Protein AF-A0A2N5A779-F1 (afdb_monomer)

Mean predicted aligned error: 3.65 Å

Structure (mmCIF, N/CA/C/O backbone):
data_AF-A0A2N5A779-F1
#
_entry.id   AF-A0A2N5A779-F1
#
loop_
_atom_site.group_PDB
_atom_site.id
_atom_site.type_symbol
_atom_site.label_atom_id
_atom_site.label_alt_id
_atom_site.label_comp_id
_atom_site.label_asym_id
_atom_site.label_entity_id
_atom_site.label_seq_id
_atom_site.pdbx_PDB_ins_code
_atom_site.Cartn_x
_atom_site.Cartn_y
_atom_site.Cartn_z
_atom_site.occupancy
_atom_site.B_iso_or_equiv
_atom_site.auth_seq_id
_atom_site.auth_comp_id
_atom_site.auth_asym_id
_atom_site.auth_atom_id
_atom_site.pdbx_PDB_model_num
ATOM 1 N N . GLN A 1 1 ? -14.803 5.044 4.676 1.00 62.34 1 GLN A N 1
ATOM 2 C CA . GLN A 1 1 ? -13.613 5.433 3.878 1.00 62.34 1 GLN A CA 1
ATOM 3 C C . GLN A 1 1 ? -13.031 6.813 4.233 1.00 62.34 1 GLN A C 1
ATOM 5 O O . GLN A 1 1 ? -11.917 7.092 3.811 1.00 62.34 1 GLN A O 1
ATOM 10 N N . GLN A 1 2 ? -13.690 7.650 5.054 1.00 71.69 2 GLN A N 1
ATOM 11 C CA . GLN A 1 2 ? -13.154 8.960 5.483 1.00 71.69 2 GLN A CA 1
ATOM 12 C C . GLN A 1 2 ? -11.762 8.905 6.137 1.00 71.69 2 GLN A C 1
ATOM 14 O O . GLN A 1 2 ? -10.953 9.789 5.884 1.00 71.69 2 GLN A O 1
ATOM 19 N N . ALA A 1 3 ? -11.450 7.861 6.913 1.00 72.38 3 ALA A N 1
ATOM 20 C CA . ALA A 1 3 ? -10.140 7.712 7.557 1.00 72.38 3 ALA A CA 1
ATOM 21 C C . ALA A 1 3 ? -8.968 7.649 6.557 1.00 72.38 3 ALA A C 1
ATOM 23 O O . ALA A 1 3 ? -7.880 8.123 6.858 1.00 72.38 3 ALA A O 1
ATOM 24 N N . VAL A 1 4 ? -9.198 7.110 5.355 1.00 78.62 4 VAL A N 1
ATOM 25 C CA . VAL A 1 4 ? -8.193 7.039 4.282 1.00 78.62 4 VAL A CA 1
ATOM 26 C C . VAL A 1 4 ? -8.003 8.412 3.642 1.00 78.62 4 VAL A C 1
ATOM 28 O O . VAL A 1 4 ? -6.877 8.860 3.464 1.00 78.62 4 VAL A O 1
ATOM 31 N N . ALA A 1 5 ? -9.101 9.109 3.338 1.00 79.38 5 ALA A N 1
ATOM 32 C CA . ALA A 1 5 ? -9.054 10.448 2.748 1.00 79.38 5 ALA A CA 1
ATOM 33 C C . ALA A 1 5 ? -8.415 11.487 3.689 1.00 79.38 5 ALA A C 1
ATOM 35 O O . ALA A 1 5 ? -7.771 12.420 3.225 1.00 79.38 5 ALA A O 1
ATOM 36 N N . ALA A 1 6 ? -8.575 11.308 5.003 1.00 82.06 6 ALA A N 1
ATOM 37 C CA . ALA A 1 6 ? -8.008 12.184 6.025 1.00 82.06 6 ALA A CA 1
ATOM 38 C C . ALA A 1 6 ? -6.580 11.802 6.456 1.00 82.06 6 ALA A C 1
ATOM 40 O O . ALA A 1 6 ? -5.964 12.536 7.228 1.00 82.06 6 ALA A O 1
ATOM 41 N N . SER A 1 7 ? -6.042 10.661 6.013 1.00 83.56 7 SER A N 1
ATOM 42 C CA . SER A 1 7 ? -4.712 10.234 6.443 1.00 83.56 7 SER A CA 1
ATOM 43 C C . SER A 1 7 ? -3.615 10.970 5.677 1.00 83.56 7 SER A C 1
ATOM 45 O O . SER A 1 7 ? -3.708 11.166 4.460 1.00 83.56 7 SER A O 1
ATOM 47 N N . ALA A 1 8 ? -2.516 11.254 6.376 1.00 85.69 8 ALA A N 1
ATOM 48 C CA . ALA A 1 8 ? -1.261 11.628 5.738 1.00 85.69 8 ALA A CA 1
ATOM 49 C C . ALA A 1 8 ? -0.793 10.541 4.751 1.00 85.69 8 ALA A C 1
ATOM 51 O O . ALA A 1 8 ? -1.135 9.362 4.895 1.00 85.69 8 ALA A O 1
ATOM 52 N N . GLU A 1 9 ? -0.010 10.949 3.751 1.00 88.12 9 GLU A N 1
ATOM 53 C CA . GLU A 1 9 ? 0.617 10.035 2.794 1.00 88.12 9 GLU A CA 1
ATOM 54 C C . GLU A 1 9 ? 1.673 9.128 3.452 1.00 88.12 9 GLU A C 1
ATOM 56 O O . GLU A 1 9 ? 2.060 9.304 4.609 1.00 88.12 9 GLU A O 1
ATOM 61 N N . GLY A 1 10 ? 2.135 8.120 2.709 1.00 87.56 10 GLY A N 1
ATOM 62 C CA . GLY A 1 10 ? 3.113 7.147 3.192 1.00 87.56 10 GLY A CA 1
ATOM 63 C C . GLY A 1 10 ? 2.503 6.080 4.105 1.00 87.56 10 GLY A C 1
ATOM 64 O O . GLY A 1 10 ? 1.430 5.544 3.829 1.00 87.56 10 GLY A O 1
ATOM 65 N N . GLU A 1 11 ? 3.199 5.731 5.188 1.00 88.75 11 GLU A N 1
ATOM 66 C CA . GLU A 1 11 ? 2.823 4.610 6.064 1.00 88.75 11 GLU A CA 1
ATOM 67 C C . GLU A 1 11 ? 1.453 4.801 6.740 1.00 88.75 11 GLU A C 1
ATOM 69 O O . GLU A 1 11 ? 0.693 3.844 6.894 1.00 88.75 11 GLU A O 1
ATOM 74 N N . ALA A 1 12 ? 1.092 6.040 7.090 1.00 90.75 12 ALA A N 1
ATOM 75 C CA . ALA A 1 12 ? -0.202 6.346 7.701 1.00 90.75 12 ALA A CA 1
ATOM 76 C C . ALA A 1 12 ? -1.376 6.002 6.768 1.00 90.75 12 ALA A C 1
ATOM 78 O O . ALA A 1 12 ? -2.374 5.433 7.215 1.00 90.75 12 ALA A O 1
ATOM 79 N N . ARG A 1 13 ? -1.232 6.271 5.463 1.00 92.88 13 ARG A N 1
ATOM 80 C CA . ARG A 1 13 ? -2.219 5.895 4.443 1.00 92.88 13 ARG A CA 1
ATOM 81 C C . ARG A 1 13 ? -2.353 4.386 4.306 1.00 92.88 13 ARG A C 1
ATOM 83 O O . ARG A 1 13 ? -3.472 3.888 4.206 1.00 92.88 13 ARG A O 1
ATOM 90 N N . VAL A 1 14 ? -1.241 3.654 4.348 1.00 93.44 14 VAL A N 1
ATOM 91 C CA . VAL A 1 14 ? -1.256 2.185 4.299 1.00 93.44 14 VAL A CA 1
ATOM 92 C C . VAL A 1 14 ? -1.989 1.617 5.512 1.00 93.44 14 VAL A C 1
ATOM 94 O O . VAL A 1 14 ? -2.888 0.798 5.348 1.00 93.44 14 VAL A O 1
ATOM 97 N N . LYS A 1 15 ? -1.689 2.106 6.719 1.00 91.12 15 LYS A N 1
ATOM 98 C CA . LYS A 1 15 ? -2.382 1.690 7.949 1.00 91.12 15 LYS A CA 1
ATOM 99 C C . LYS A 1 15 ? -3.883 1.989 7.902 1.00 91.12 15 LYS A C 1
ATOM 101 O O . LYS A 1 15 ? -4.683 1.128 8.256 1.00 91.12 15 LYS A O 1
ATOM 106 N N . ALA A 1 16 ? -4.277 3.165 7.409 1.00 92.94 16 ALA A N 1
ATOM 107 C CA . ALA A 1 16 ? -5.686 3.525 7.257 1.00 92.94 16 ALA A CA 1
ATOM 108 C C . ALA A 1 16 ? -6.428 2.623 6.251 1.00 92.94 16 ALA A C 1
ATOM 110 O O . ALA A 1 16 ? -7.584 2.273 6.481 1.00 92.94 16 ALA A O 1
ATOM 111 N N . LEU A 1 17 ? -5.770 2.230 5.152 1.00 94.06 17 LEU A N 1
ATOM 112 C CA . LEU A 1 17 ? -6.323 1.300 4.161 1.00 94.06 17 LEU A CA 1
ATOM 113 C C . LEU A 1 17 ? -6.469 -0.115 4.719 1.00 94.06 17 LEU A C 1
ATOM 115 O O . LEU A 1 17 ? -7.532 -0.716 4.583 1.00 94.06 17 LEU A O 1
ATOM 119 N N . LEU A 1 18 ? -5.424 -0.631 5.369 1.00 94.81 18 LEU A N 1
ATOM 120 C CA . LEU A 1 18 ? -5.443 -1.969 5.959 1.00 94.81 18 LEU A CA 1
ATOM 121 C C . LEU A 1 18 ? -6.466 -2.081 7.097 1.00 94.81 18 LEU A C 1
ATOM 123 O O . LEU A 1 18 ? -7.024 -3.150 7.302 1.00 94.81 18 LEU A O 1
ATOM 127 N N . GLY A 1 19 ? -6.795 -0.978 7.774 1.00 92.81 19 GLY A N 1
ATOM 128 C CA . GLY A 1 19 ? -7.858 -0.933 8.781 1.00 92.81 19 GLY A CA 1
ATOM 129 C C . GLY A 1 19 ? -9.285 -1.128 8.243 1.00 92.81 19 GLY A C 1
ATOM 130 O O . GLY A 1 19 ? -10.224 -1.169 9.036 1.00 92.81 19 GLY A O 1
ATOM 131 N N . ILE A 1 20 ? -9.493 -1.239 6.923 1.00 94.12 20 ILE A N 1
ATOM 132 C CA . ILE A 1 20 ? -10.811 -1.555 6.356 1.00 94.12 20 ILE A CA 1
ATOM 133 C C . ILE A 1 20 ? -11.077 -3.058 6.513 1.00 94.12 20 ILE A C 1
ATOM 135 O O . ILE A 1 20 ? -10.785 -3.857 5.621 1.00 94.12 20 ILE A O 1
ATOM 139 N N . GLU A 1 21 ? -11.677 -3.429 7.643 1.00 93.31 21 GLU A N 1
ATOM 140 C CA . GLU A 1 21 ? -11.952 -4.824 8.015 1.00 93.31 21 GLU A CA 1
ATOM 141 C C . GLU A 1 21 ? -12.753 -5.585 6.948 1.00 93.31 21 GLU A C 1
ATOM 143 O O . GLU A 1 21 ? -12.425 -6.721 6.625 1.00 93.31 21 GLU A O 1
ATOM 148 N N . ALA A 1 22 ? -13.743 -4.948 6.317 1.00 95.88 22 ALA A N 1
ATOM 149 C CA . ALA A 1 22 ? -14.543 -5.580 5.265 1.00 95.88 22 ALA A CA 1
ATOM 150 C C . ALA A 1 22 ? -13.733 -5.997 4.014 1.00 95.88 22 ALA A C 1
ATOM 152 O O . ALA A 1 22 ? -14.242 -6.752 3.191 1.00 95.88 22 ALA A O 1
ATOM 153 N N . ILE A 1 23 ? -12.501 -5.496 3.851 1.00 93.94 23 ILE A N 1
ATOM 154 C CA . ILE A 1 23 ? -11.603 -5.832 2.733 1.00 93.94 23 ILE A CA 1
ATOM 155 C C . ILE A 1 23 ? -10.461 -6.736 3.208 1.00 93.94 23 ILE A C 1
ATOM 157 O O . ILE A 1 23 ? -10.150 -7.728 2.553 1.00 93.94 23 ILE A O 1
ATOM 161 N N . PHE A 1 24 ? -9.825 -6.394 4.331 1.00 94.69 24 PHE A N 1
ATOM 162 C CA . PHE A 1 24 ? -8.579 -7.031 4.777 1.00 94.69 24 PHE A CA 1
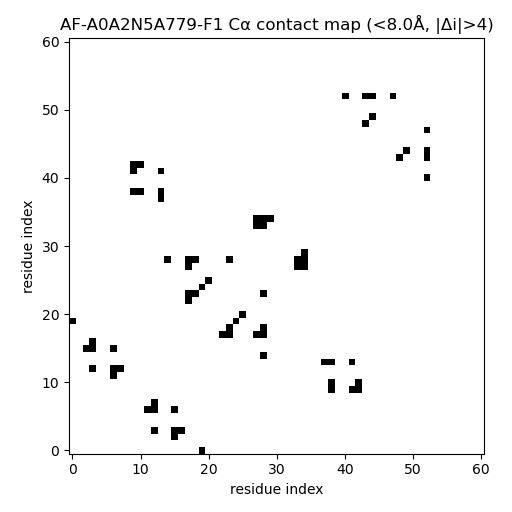ATOM 163 C C . PHE A 1 24 ? -8.741 -7.947 5.999 1.00 94.69 24 PHE A C 1
ATOM 165 O O . PHE A 1 24 ? -7.791 -8.631 6.389 1.00 94.69 24 PHE A O 1
ATOM 172 N N . GLY A 1 25 ? -9.932 -7.981 6.601 1.00 94.69 25 GLY A N 1
ATOM 173 C CA . GLY A 1 25 ? -10.194 -8.663 7.863 1.00 94.69 25 GLY A CA 1
ATOM 174 C C . GLY A 1 25 ? -9.347 -8.114 9.013 1.00 94.69 25 GLY A C 1
ATOM 175 O O . GLY A 1 25 ? -8.765 -7.033 8.935 1.00 94.69 25 GLY A O 1
ATOM 176 N N . LEU A 1 26 ? -9.257 -8.892 10.091 1.00 95.38 26 LEU A N 1
ATOM 177 C CA . LEU A 1 26 ? -8.496 -8.521 11.290 1.00 95.38 26 LEU A CA 1
ATOM 178 C C . LEU A 1 26 ? -7.068 -9.083 11.302 1.00 95.38 26 LEU A C 1
ATOM 180 O O . LEU A 1 26 ? -6.226 -8.598 12.054 1.00 95.38 26 LEU A O 1
ATOM 184 N N . ALA A 1 27 ? -6.788 -10.107 10.490 1.00 96.38 27 ALA A N 1
ATOM 185 C CA . ALA A 1 27 ? -5.512 -10.821 10.517 1.00 96.38 27 ALA A CA 1
ATOM 186 C C . ALA A 1 27 ? -4.396 -10.074 9.771 1.00 96.38 27 ALA A C 1
ATOM 188 O O . ALA A 1 27 ? -3.307 -9.891 10.307 1.00 96.38 27 ALA A O 1
ATOM 189 N N . LEU A 1 28 ? -4.660 -9.612 8.545 1.00 95.19 28 LEU A N 1
ATOM 190 C CA . LEU A 1 28 ? -3.634 -8.999 7.695 1.00 95.19 28 LEU A CA 1
ATOM 191 C C . LEU A 1 28 ? -3.013 -7.718 8.284 1.00 95.19 28 LEU A C 1
ATOM 193 O O . LEU A 1 28 ? -1.790 -7.591 8.222 1.00 95.19 28 LEU A O 1
ATOM 197 N N . PRO A 1 29 ? -3.774 -6.791 8.901 1.00 95.06 29 PRO A N 1
ATOM 198 C CA . PRO A 1 29 ? -3.193 -5.589 9.509 1.00 95.06 29 PRO A CA 1
ATOM 199 C C . PRO A 1 29 ? -2.290 -5.885 10.714 1.00 95.06 29 PRO A C 1
ATOM 201 O O . PRO A 1 29 ? -1.501 -5.028 11.105 1.00 95.06 29 PRO A O 1
ATOM 204 N N . GLN A 1 30 ? -2.408 -7.081 11.300 1.00 95.00 30 GLN A N 1
ATOM 205 C CA . GLN A 1 30 ? -1.604 -7.526 12.437 1.00 95.00 30 GLN A CA 1
ATOM 206 C C . GLN A 1 30 ? -0.360 -8.316 12.020 1.00 95.00 30 GLN A C 1
ATOM 208 O O . GLN A 1 30 ? 0.492 -8.561 12.866 1.00 95.00 30 GLN A O 1
ATOM 213 N N . GLU A 1 31 ? -0.225 -8.693 10.744 1.00 97.56 31 GLU A N 1
ATOM 214 C CA . GLU A 1 31 ? 0.907 -9.483 10.263 1.00 97.56 31 GLU A CA 1
ATOM 215 C C . GLU A 1 31 ? 2.062 -8.572 9.801 1.00 97.56 31 GLU A C 1
ATOM 217 O O . GLU A 1 31 ? 1.982 -7.974 8.718 1.00 97.56 31 GLU A O 1
ATOM 222 N N . PRO A 1 32 ? 3.174 -8.456 10.560 1.00 95.25 32 PRO A N 1
ATOM 223 C CA . PRO A 1 32 ? 4.206 -7.458 10.284 1.00 95.25 32 PRO A CA 1
ATOM 224 C C . PRO A 1 32 ? 4.876 -7.646 8.923 1.00 95.25 32 PRO A C 1
ATOM 226 O O . PRO A 1 32 ? 5.213 -6.662 8.256 1.00 95.25 32 PRO A O 1
ATOM 229 N N . ARG A 1 33 ? 5.038 -8.896 8.464 1.00 96.75 33 ARG A N 1
ATOM 230 C CA . ARG A 1 33 ? 5.612 -9.179 7.143 1.00 96.75 33 ARG A CA 1
ATOM 231 C C . ARG A 1 33 ? 4.727 -8.630 6.029 1.00 96.75 33 ARG A C 1
ATOM 233 O O . ARG A 1 33 ? 5.236 -8.051 5.070 1.00 96.75 33 ARG A O 1
ATOM 240 N N . PHE A 1 34 ? 3.413 -8.792 6.166 1.00 96.00 34 PHE A N 1
ATOM 241 C CA . PHE A 1 34 ? 2.441 -8.284 5.207 1.00 96.00 34 PHE A CA 1
ATOM 242 C C . PHE A 1 34 ? 2.426 -6.753 5.200 1.00 96.00 34 PHE A C 1
ATOM 244 O O . PHE A 1 34 ? 2.613 -6.145 4.146 1.00 96.00 34 PHE A O 1
ATOM 251 N N . VAL A 1 35 ? 2.301 -6.125 6.374 1.00 95.75 35 VAL A N 1
ATOM 252 C CA . VAL A 1 35 ? 2.280 -4.659 6.503 1.00 95.75 35 VAL A CA 1
ATOM 253 C C . VAL A 1 35 ? 3.554 -4.036 5.925 1.00 95.75 35 VAL A C 1
ATOM 255 O O . VAL A 1 35 ? 3.480 -3.061 5.173 1.00 95.75 35 VAL A O 1
ATOM 258 N N . SER A 1 36 ? 4.72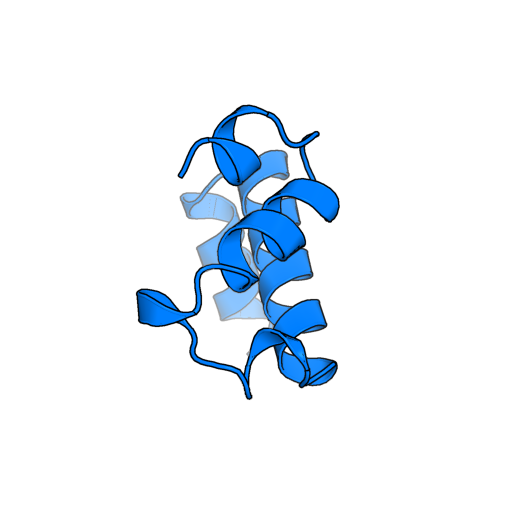1 -4.621 6.206 1.00 96.19 36 SER A N 1
ATOM 259 C CA . SER A 1 36 ? 6.002 -4.158 5.664 1.00 96.19 36 SER A CA 1
ATOM 260 C C . SER A 1 36 ? 6.072 -4.299 4.139 1.00 96.19 36 SER A C 1
ATOM 262 O O . SER A 1 36 ? 6.481 -3.366 3.444 1.00 96.19 36 SER A O 1
ATOM 264 N N . ALA A 1 37 ? 5.621 -5.428 3.583 1.00 96.56 37 ALA A N 1
ATOM 265 C CA . ALA A 1 37 ? 5.599 -5.637 2.137 1.00 96.56 37 ALA A CA 1
ATOM 266 C C . ALA A 1 37 ? 4.684 -4.632 1.417 1.00 96.56 37 ALA A C 1
ATOM 268 O O . ALA A 1 37 ? 5.117 -3.995 0.454 1.00 96.56 37 ALA A O 1
ATOM 269 N N . VAL A 1 38 ? 3.461 -4.428 1.917 1.00 96.75 38 VAL A N 1
ATOM 270 C CA . VAL A 1 38 ? 2.505 -3.466 1.344 1.00 96.75 38 VAL A CA 1
ATOM 271 C C . VAL A 1 38 ? 3.030 -2.036 1.464 1.00 96.75 38 VAL A C 1
ATOM 273 O O . VAL A 1 38 ? 2.959 -1.276 0.499 1.00 96.75 38 VAL A O 1
ATOM 276 N N . THR A 1 39 ? 3.618 -1.674 2.608 1.00 96.31 39 THR A N 1
ATOM 277 C CA . THR A 1 39 ? 4.190 -0.334 2.813 1.00 96.31 39 THR A CA 1
ATOM 278 C C . THR A 1 39 ? 5.329 -0.054 1.837 1.00 96.31 39 THR A C 1
ATOM 280 O O . THR A 1 39 ? 5.339 0.997 1.196 1.00 96.31 39 THR A O 1
A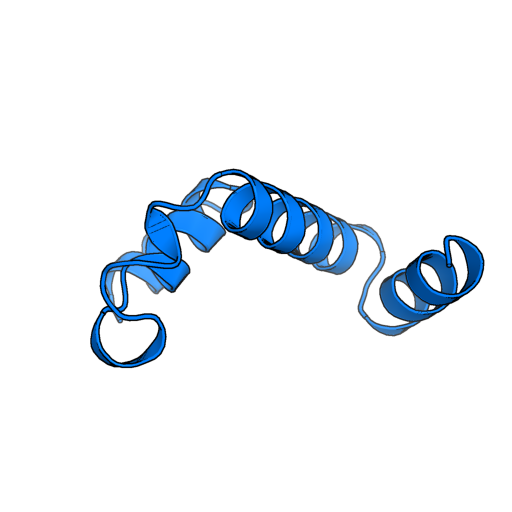TOM 283 N N . ARG A 1 40 ? 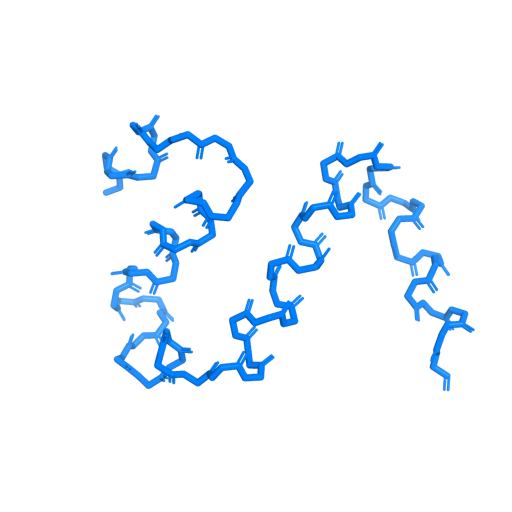6.259 -1.003 1.654 1.00 96.25 40 ARG A N 1
ATOM 284 C CA . ARG A 1 40 ? 7.352 -0.856 0.679 1.00 96.25 40 ARG A CA 1
ATOM 285 C C . ARG A 1 40 ? 6.827 -0.695 -0.745 1.00 96.25 40 ARG A C 1
ATOM 287 O O . ARG A 1 40 ? 7.284 0.199 -1.456 1.00 96.25 40 ARG A O 1
ATOM 294 N N . ALA A 1 41 ? 5.851 -1.513 -1.142 1.00 96.88 41 ALA A N 1
ATOM 295 C CA . ALA A 1 41 ? 5.239 -1.418 -2.463 1.00 96.88 41 ALA A CA 1
ATOM 296 C C . ALA A 1 41 ? 4.551 -0.059 -2.668 1.00 96.88 41 ALA A C 1
ATOM 298 O O . ALA A 1 41 ? 4.777 0.592 -3.685 1.00 96.88 41 ALA A O 1
ATOM 299 N N . TYR A 1 42 ? 3.781 0.415 -1.685 1.00 96.75 42 TYR A N 1
ATOM 300 C CA . TYR A 1 42 ? 3.100 1.710 -1.747 1.00 96.75 42 TYR A CA 1
ATOM 301 C C . TYR A 1 42 ? 4.075 2.886 -1.891 1.00 96.75 42 TYR A C 1
ATOM 303 O O . TYR A 1 42 ? 3.892 3.745 -2.753 1.00 96.75 42 TYR A O 1
ATOM 311 N N . LEU A 1 43 ? 5.147 2.905 -1.094 1.00 95.75 43 LEU A N 1
ATOM 312 C CA . LEU A 1 43 ? 6.170 3.951 -1.171 1.00 95.75 43 LEU A CA 1
ATOM 313 C C . LEU A 1 43 ? 6.924 3.922 -2.504 1.00 95.75 43 LEU A C 1
ATOM 315 O O . LEU A 1 43 ? 7.226 4.978 -3.061 1.00 95.75 43 LEU A O 1
ATOM 319 N N . ALA A 1 44 ? 7.200 2.732 -3.046 1.00 96.50 44 ALA A N 1
ATOM 320 C CA . ALA A 1 44 ? 7.774 2.610 -4.379 1.00 96.50 44 ALA A CA 1
ATOM 321 C C . ALA A 1 44 ? 6.815 3.182 -5.433 1.00 96.50 44 ALA A C 1
ATOM 323 O O . ALA A 1 44 ? 7.232 4.019 -6.228 1.00 96.50 44 ALA A O 1
ATOM 324 N N . LEU A 1 45 ? 5.532 2.810 -5.396 1.00 96.88 45 LEU A N 1
ATOM 325 C CA . LEU A 1 45 ? 4.522 3.326 -6.325 1.00 96.88 45 LEU A CA 1
ATOM 326 C C . LEU A 1 45 ? 4.432 4.856 -6.288 1.00 96.88 45 LEU A C 1
ATOM 328 O O . LEU A 1 45 ? 4.391 5.478 -7.346 1.00 96.88 45 LEU A O 1
ATOM 332 N N . GLN A 1 46 ? 4.463 5.464 -5.098 1.00 95.19 46 GLN A N 1
ATOM 333 C CA . GLN A 1 46 ? 4.482 6.924 -4.960 1.00 95.19 46 GLN A CA 1
ATOM 334 C C . GLN A 1 46 ? 5.736 7.563 -5.560 1.00 95.19 46 GLN A C 1
ATOM 336 O O . GLN A 1 46 ? 5.645 8.595 -6.217 1.00 95.19 46 GLN A O 1
ATOM 341 N N . ARG A 1 47 ? 6.908 6.965 -5.329 1.00 95.94 47 ARG A N 1
ATOM 342 C CA . ARG A 1 47 ? 8.193 7.561 -5.709 1.00 95.94 47 ARG A CA 1
ATOM 343 C C . ARG A 1 47 ? 8.507 7.426 -7.196 1.00 95.94 47 ARG A C 1
ATOM 345 O O . ARG A 1 47 ? 9.034 8.364 -7.783 1.00 95.94 47 ARG A O 1
ATOM 352 N N . GLN A 1 48 ? 8.266 6.253 -7.782 1.00 96.00 48 GLN A N 1
ATOM 353 C CA . GLN A 1 48 ? 8.724 5.925 -9.142 1.00 96.00 48 GLN A CA 1
ATOM 354 C C . GLN A 1 48 ? 7.594 5.528 -10.105 1.00 96.00 48 GLN A C 1
ATOM 356 O O . GLN A 1 48 ? 7.851 5.277 -11.281 1.00 96.00 48 GLN A O 1
ATOM 361 N N . GLY A 1 49 ? 6.340 5.511 -9.642 1.00 97.19 49 GLY A N 1
ATOM 362 C CA . GLY A 1 49 ? 5.181 5.163 -10.459 1.00 97.19 49 GLY A CA 1
ATOM 363 C C . GLY A 1 49 ? 5.068 3.668 -10.776 1.00 97.19 49 GLY A C 1
ATOM 364 O O . GLY A 1 49 ? 6.018 2.893 -10.665 1.00 97.19 49 GLY A O 1
ATOM 365 N N . ALA A 1 50 ? 3.879 3.257 -11.226 1.00 97.38 50 ALA A N 1
ATOM 366 C CA . ALA A 1 50 ? 3.525 1.844 -11.391 1.00 97.38 50 ALA A CA 1
ATOM 367 C C . ALA A 1 50 ? 4.477 1.064 -12.313 1.00 97.38 50 ALA A C 1
ATOM 369 O O . ALA A 1 50 ? 4.971 0.004 -11.931 1.00 97.38 50 ALA A O 1
ATOM 370 N N . LYS A 1 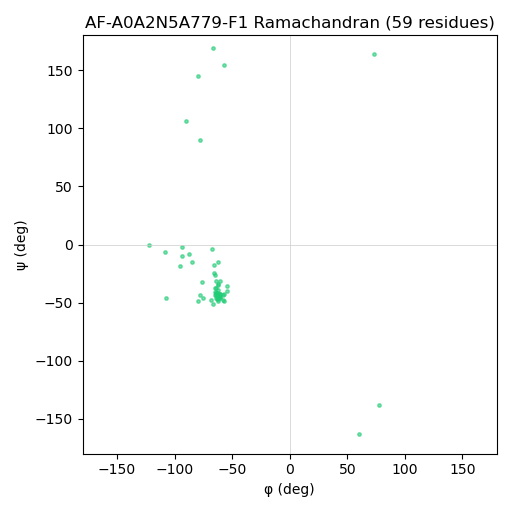51 ? 4.782 1.599 -13.504 1.00 98.06 51 LYS A N 1
ATOM 371 C CA . LYS A 1 51 ? 5.633 0.916 -14.494 1.00 98.06 51 LYS A CA 1
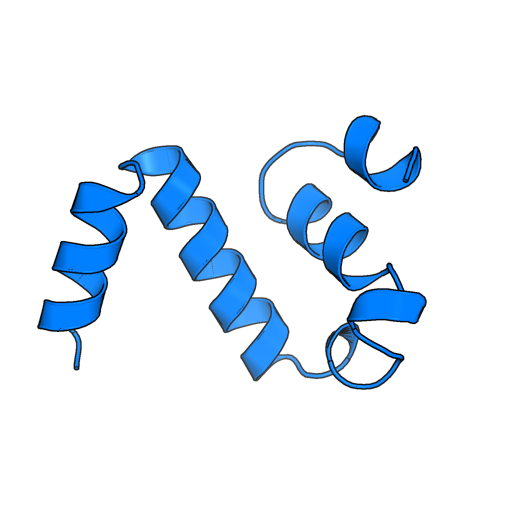ATOM 372 C C . LYS A 1 51 ? 7.018 0.587 -13.931 1.00 98.06 51 LYS A C 1
ATOM 374 O O . LYS A 1 51 ? 7.486 -0.539 -14.079 1.00 98.06 51 LYS A O 1
ATOM 379 N N . ALA A 1 52 ? 7.667 1.556 -13.288 1.00 98.06 52 ALA A N 1
ATOM 380 C CA . ALA A 1 52 ? 9.017 1.364 -12.773 1.00 98.06 52 ALA A CA 1
ATOM 381 C C . ALA A 1 52 ? 9.029 0.519 -11.491 1.00 98.06 52 ALA A C 1
ATOM 383 O O . ALA A 1 52 ? 9.977 -0.225 -11.268 1.00 98.06 52 ALA A O 1
ATOM 384 N 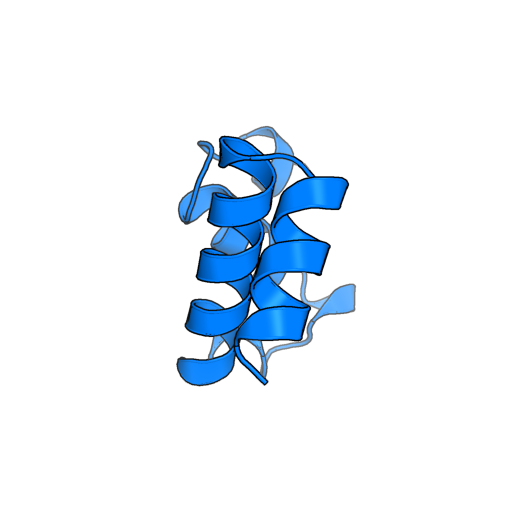N . THR A 1 53 ? 7.993 0.592 -10.648 1.00 98.00 53 THR A N 1
ATOM 385 C CA . THR A 1 53 ? 7.864 -0.290 -9.475 1.00 98.00 53 THR A CA 1
ATOM 386 C C . THR A 1 53 ? 7.731 -1.755 -9.876 1.00 98.00 53 THR A C 1
ATOM 388 O O . THR A 1 53 ? 8.414 -2.596 -9.302 1.00 98.00 53 THR A O 1
ATOM 391 N N . VAL A 1 54 ? 6.906 -2.064 -10.881 1.00 97.62 54 VAL A N 1
ATOM 392 C CA . VAL A 1 54 ? 6.736 -3.445 -11.365 1.00 97.62 54 VAL A CA 1
ATOM 393 C C . VAL A 1 54 ? 8.028 -3.975 -11.988 1.00 97.62 54 VAL A C 1
ATOM 395 O O . VAL A 1 54 ? 8.421 -5.100 -11.695 1.00 97.62 54 VAL A O 1
ATOM 398 N N . ALA A 1 55 ? 8.716 -3.164 -12.797 1.00 97.81 55 ALA A N 1
ATOM 399 C CA . ALA A 1 55 ? 9.995 -3.555 -13.388 1.00 97.81 55 ALA A CA 1
ATOM 400 C C . ALA A 1 55 ? 11.068 -3.848 -12.323 1.00 97.81 55 ALA A C 1
ATOM 402 O O . ALA A 1 55 ? 11.765 -4.851 -12.431 1.00 97.81 55 ALA A O 1
ATOM 403 N N . ALA A 1 56 ? 11.170 -3.007 -11.285 1.00 96.12 56 ALA A N 1
ATOM 404 C CA . ALA A 1 56 ? 12.103 -3.225 -10.179 1.00 96.12 56 ALA A CA 1
ATOM 405 C C . ALA A 1 56 ? 11.767 -4.500 -9.394 1.00 96.12 56 ALA A C 1
ATOM 407 O O . ALA A 1 56 ? 12.641 -5.327 -9.168 1.00 96.12 56 ALA A O 1
ATOM 408 N N . TRP A 1 57 ? 10.490 -4.707 -9.059 1.00 95.50 57 TRP A N 1
ATOM 409 C CA . TRP A 1 57 ? 10.057 -5.902 -8.335 1.00 95.50 57 TRP A CA 1
ATOM 410 C C . TRP A 1 57 ? 10.362 -7.190 -9.104 1.00 95.50 57 TRP A C 1
ATOM 412 O O . TRP A 1 57 ? 10.841 -8.147 -8.512 1.00 95.50 57 TRP A O 1
ATOM 422 N N . ALA A 1 58 ? 10.127 -7.211 -10.419 1.00 95.56 58 ALA A N 1
ATOM 423 C CA . ALA A 1 58 ? 10.404 -8.381 -11.252 1.00 95.56 58 ALA A CA 1
ATOM 424 C C . ALA A 1 58 ? 11.902 -8.714 -11.360 1.00 95.56 58 ALA A C 1
ATOM 426 O O . ALA A 1 58 ? 12.240 -9.859 -11.628 1.00 95.56 58 ALA A O 1
ATOM 427 N N . ALA A 1 59 ? 12.785 -7.731 -11.170 1.00 94.50 59 ALA A N 1
ATOM 428 C CA . ALA A 1 59 ? 14.234 -7.928 -11.178 1.00 94.50 59 ALA A CA 1
ATOM 429 C C . ALA A 1 59 ? 14.801 -8.378 -9.816 1.00 94.50 59 ALA A C 1
ATOM 431 O O . ALA A 1 59 ? 15.946 -8.816 -9.754 1.00 94.50 59 ALA A O 1
ATOM 432 N N . GLU A 1 60 ? 14.028 -8.241 -8.733 1.00 86.25 60 GLU A N 1
ATOM 433 C CA . GLU A 1 60 ? 14.398 -8.645 -7.366 1.00 86.25 60 GLU A CA 1
ATOM 434 C C . GLU A 1 60 ? 13.925 -10.072 -7.003 1.00 86.25 60 GLU A C 1
ATOM 436 O O . GLU A 1 60 ? 14.192 -10.526 -5.888 1.00 86.25 60 GLU A O 1
ATOM 441 N N . GLN A 1 61 ? 13.217 -10.758 -7.911 1.00 66.75 6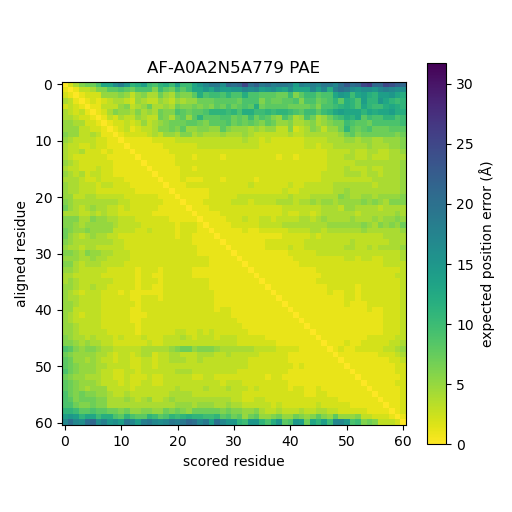1 GLN A N 1
ATOM 442 C CA . GLN A 1 61 ? 12.768 -12.156 -7.782 1.00 66.75 61 GLN A CA 1
ATOM 443 C C . GLN A 1 61 ? 13.733 -13.115 -8.481 1.00 66.75 61 GLN A C 1
ATOM 445 O O . GLN A 1 61 ? 13.924 -14.230 -7.947 1.00 66.75 61 GLN A O 1
#

Sequence (61 aa):
QQAVAASAEGEARVKALLGIEAIFGLALPQEPRFVSAVTRAYLALQRQGAKATVAAWAAEQ

Radius of gyration: 12.57 Å; Cα contacts (8 Å, |Δi|>4): 38; chains: 1; bounding box: 29×24×27 Å

Nearest PDB structures (foldseek):
  4im7-assembly1_A  TM=9.647E-01  e=4.879E-04  Escherichia coli CFT073
  1m2w-assembly2_B  TM=8.591E-01  e=1.249E-01  Pseudomonas fluorescens

Organism: Klebsiella variicola (NCBI:txid244366)

Solvent-accessible surface area (backbone atoms only — not comparable to full-atom values): 3529 Å² total; per-residue (Å²): 113,66,65,41,77,72,37,55,79,63,65,55,28,48,52,40,54,39,65,39,43,94,80,46,39,77,62,50,70,69,34,66,69,55,48,51,52,53,40,53,52,51,49,37,34,73,73,59,33,65,72,53,36,54,54,51,54,66,74,76,110

InterPro domains:
  IPR008927 6-phosphogluconate dehydrogenase-like, C-terminal domain superfamily [SSF48179] (6-57)
  IPR013328 6-phosphogluconate dehydrogenase, domain 2 [G3DSA:1.10.1040.10] (1-60)

pLDDT: mean 92.11, std 7.76, range [62.34, 98.06]

Foldseek 3Di:
DVCLVPFDDALRNLLSVCPPCVVNNDPQSVDVVNSVVSRVLRVCCVPPNDVVSVVVVVVVD

Secondary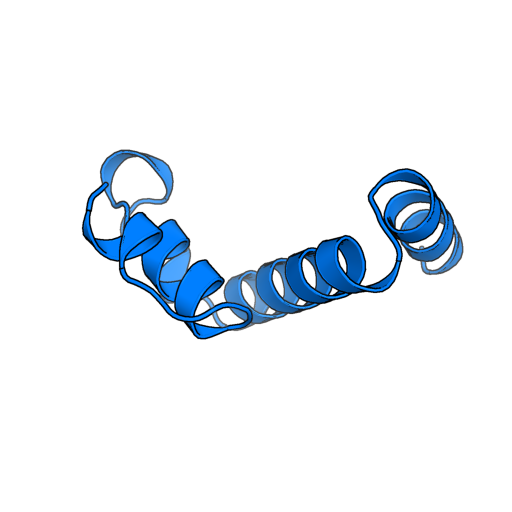 structure (DSSP, 8-state):
-HHHHTSPSTHHHHHHHHT-HHHHTTTGGG-HHHHHHHHHHHHHHHHHHHHHHHHHHHH--